Protein AF-A0A9E3S7E8-F1 (afdb_monomer)

Mean predicted aligned error: 3.75 Å

Secondary structure (DSSP, 8-state):
-----HHHHHHHHHT-GGG-HHHHHHHHHHHHHHHHHHHHHHHHHHHHHH---HHHHHHHH-

Structure (mmCIF, N/CA/C/O backbone):
data_AF-A0A9E3S7E8-F1
#
_entry.id   AF-A0A9E3S7E8-F1
#
loop_
_atom_site.group_PDB
_atom_site.id
_atom_site.type_symbol
_atom_site.label_atom_id
_atom_site.label_alt_id
_atom_site.label_comp_id
_atom_site.label_asym_id
_atom_site.label_entity_id
_atom_site.label_seq_id
_atom_site.pdbx_PDB_ins_code
_atom_site.Cartn_x
_atom_site.Cartn_y
_atom_site.Cartn_z
_atom_site.occupancy
_atom_site.B_iso_or_equiv
_atom_site.auth_seq_id
_atom_site.auth_comp_id
_atom_site.auth_asym_id
_atom_site.auth_atom_id
_atom_site.pdbx_PDB_model_num
ATOM 1 N N . MET A 1 1 ? -11.066 -16.271 -7.353 1.00 41.28 1 MET A N 1
ATOM 2 C CA . MET A 1 1 ? -10.859 -15.155 -6.410 1.00 41.28 1 MET A CA 1
ATOM 3 C C . MET A 1 1 ? -12.215 -14.869 -5.809 1.00 41.28 1 MET A C 1
ATOM 5 O O . MET A 1 1 ? -13.115 -14.544 -6.575 1.00 41.28 1 MET A O 1
ATOM 9 N N . ASP A 1 2 ? -12.392 -15.095 -4.510 1.00 57.97 2 ASP A N 1
ATOM 10 C CA . ASP A 1 2 ? -13.673 -14.816 -3.862 1.00 57.97 2 ASP A CA 1
ATOM 11 C C . ASP A 1 2 ? -13.981 -13.326 -3.987 1.00 57.97 2 ASP A C 1
ATOM 13 O O . ASP A 1 2 ? -13.154 -12.463 -3.682 1.00 57.97 2 ASP A O 1
ATOM 17 N N . GLN A 1 3 ? -15.155 -13.032 -4.531 1.00 63.78 3 GLN A N 1
ATOM 18 C CA . GLN A 1 3 ? -15.598 -11.676 -4.777 1.00 63.78 3 GLN A CA 1
ATOM 19 C C . GLN A 1 3 ? -15.977 -11.053 -3.432 1.00 63.78 3 GLN A C 1
ATOM 21 O O . GLN A 1 3 ? -16.929 -11.485 -2.788 1.00 63.78 3 GLN A O 1
ATOM 26 N N . ILE A 1 4 ? -15.214 -10.0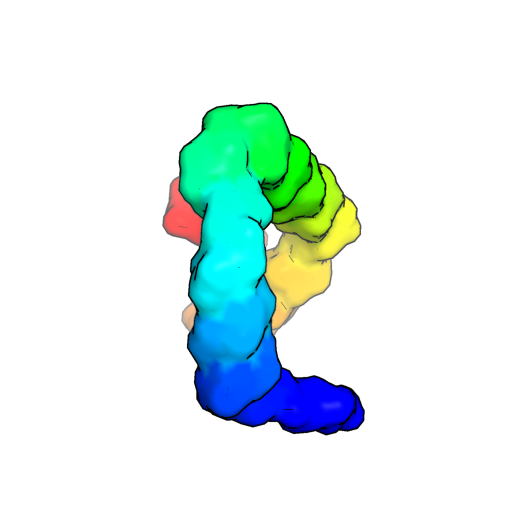54 -2.990 1.00 79.31 4 ILE A N 1
ATOM 27 C CA . ILE A 1 4 ? -15.551 -9.269 -1.801 1.00 79.31 4 ILE A CA 1
ATOM 28 C C . ILE A 1 4 ? -16.860 -8.528 -2.090 1.00 79.31 4 ILE A C 1
ATOM 30 O O . ILE A 1 4 ? -16.907 -7.675 -2.979 1.00 79.31 4 ILE A O 1
ATOM 34 N N . ASP A 1 5 ? -17.921 -8.850 -1.351 1.00 91.38 5 ASP A N 1
ATOM 35 C CA . ASP A 1 5 ? -19.212 -8.185 -1.509 1.00 91.38 5 ASP A CA 1
ATOM 36 C C . ASP A 1 5 ? -19.308 -6.910 -0.641 1.00 91.38 5 ASP A C 1
ATOM 38 O O . ASP A 1 5 ?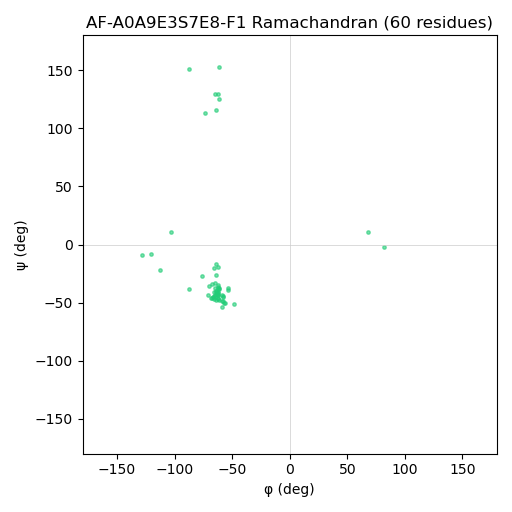 -18.702 -6.796 0.430 1.00 91.38 5 ASP A O 1
ATOM 42 N N . ILE A 1 6 ? -20.097 -5.930 -1.095 1.00 94.69 6 ILE A N 1
ATOM 43 C CA . ILE A 1 6 ? -20.261 -4.633 -0.414 1.00 94.69 6 ILE A CA 1
ATOM 44 C C . ILE A 1 6 ? -20.926 -4.772 0.968 1.00 94.69 6 ILE A C 1
ATOM 46 O O . ILE A 1 6 ? -20.635 -3.976 1.865 1.00 94.69 6 ILE A O 1
ATOM 50 N N . ALA A 1 7 ? -21.833 -5.730 1.154 1.00 95.75 7 ALA A N 1
ATOM 51 C CA . ALA A 1 7 ? -22.502 -5.958 2.432 1.00 95.75 7 ALA A CA 1
ATOM 52 C C . ALA A 1 7 ? -21.503 -6.444 3.493 1.00 95.75 7 ALA A C 1
ATOM 54 O O . ALA A 1 7 ? -21.451 -5.863 4.575 1.00 95.75 7 ALA A O 1
ATOM 55 N N . SER A 1 8 ? -20.624 -7.388 3.156 1.00 94.88 8 SER A N 1
ATOM 56 C CA . SER A 1 8 ? -19.579 -7.903 4.047 1.00 94.88 8 SER A CA 1
ATOM 57 C C . SER A 1 8 ? -18.580 -6.818 4.476 1.00 94.88 8 SER A C 1
ATOM 59 O O . SER A 1 8 ? -18.201 -6.741 5.648 1.00 94.88 8 SER A O 1
ATOM 61 N N . LEU A 1 9 ? -18.214 -5.900 3.571 1.00 95.19 9 LEU A N 1
ATOM 62 C CA . LEU A 1 9 ? -17.379 -4.739 3.901 1.00 95.19 9 LEU A CA 1
ATOM 63 C C . LEU A 1 9 ? -18.085 -3.787 4.872 1.00 95.19 9 LEU A C 1
ATOM 65 O O . LEU A 1 9 ? -17.472 -3.314 5.834 1.00 95.19 9 LEU A O 1
ATOM 69 N N . LYS A 1 10 ? -19.378 -3.517 4.647 1.00 96.31 10 LYS A N 1
ATOM 70 C CA . LYS A 1 10 ? -20.194 -2.687 5.547 1.00 96.31 10 LYS A CA 1
ATOM 7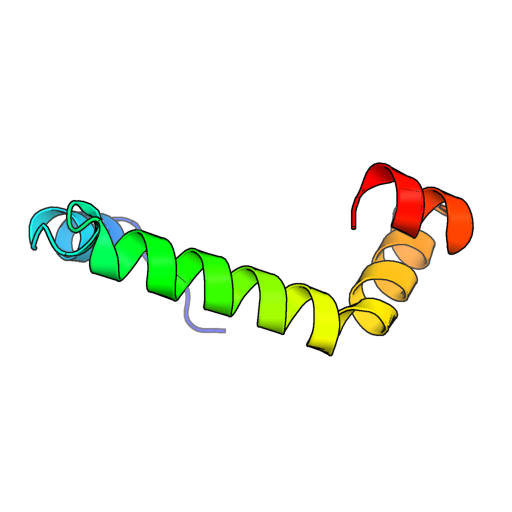1 C C . LYS A 1 10 ? -20.328 -3.328 6.923 1.00 96.31 10 LYS A C 1
ATOM 73 O O . LYS A 1 10 ? -20.187 -2.626 7.922 1.00 96.31 10 LYS A O 1
ATOM 78 N N . GLU A 1 11 ? -20.543 -4.638 6.986 1.00 96.81 11 GLU A N 1
ATOM 79 C CA . GLU A 1 11 ? -20.606 -5.388 8.241 1.00 96.81 11 GLU A CA 1
ATOM 80 C C . GLU A 1 11 ? -19.281 -5.331 8.997 1.00 96.81 11 GLU A C 1
ATOM 82 O O . GLU A 1 11 ? -19.269 -5.046 10.194 1.00 96.81 11 GLU A O 1
ATOM 87 N N . PHE A 1 12 ? -18.148 -5.538 8.320 1.00 96.44 12 PHE A N 1
ATOM 88 C CA . PHE A 1 12 ? -16.838 -5.436 8.961 1.00 96.44 12 PHE A CA 1
ATOM 89 C C . PHE A 1 12 ? -16.566 -4.023 9.484 1.00 96.44 12 PHE A C 1
ATOM 91 O O . PHE A 1 12 ? -16.120 -3.855 10.619 1.00 96.44 12 PHE A O 1
ATOM 98 N N . PHE A 1 13 ? -16.889 -2.993 8.700 1.00 97.12 13 PHE A N 1
ATOM 99 C CA . PHE A 1 13 ? -16.760 -1.609 9.147 1.00 97.12 13 PHE A CA 1
ATOM 100 C C . PHE A 1 13 ? -17.662 -1.304 10.354 1.00 97.12 13 PHE A C 1
ATOM 102 O O . PHE A 1 13 ? -17.223 -0.647 11.301 1.00 97.12 13 PHE A O 1
ATOM 109 N N . ALA A 1 14 ? -18.895 -1.820 10.360 1.00 97.81 14 ALA A N 1
ATOM 110 C CA . ALA A 1 14 ? -19.853 -1.636 11.449 1.00 97.81 14 ALA A CA 1
ATOM 111 C C . ALA A 1 14 ? -19.391 -2.259 12.778 1.00 97.81 14 ALA A C 1
ATOM 113 O O . ALA A 1 14 ? -19.743 -1.732 13.833 1.00 97.81 14 ALA A O 1
ATOM 114 N N . LYS A 1 15 ? -18.535 -3.296 12.753 1.00 97.50 15 LYS A N 1
ATOM 115 C CA . LYS A 1 15 ? -17.885 -3.850 13.962 1.00 97.50 15 LYS A CA 1
ATOM 116 C C . LYS A 1 15 ? -16.981 -2.833 14.671 1.00 97.50 15 LYS A C 1
ATOM 118 O O . LYS A 1 15 ? -16.678 -2.997 15.845 1.00 97.50 15 LYS A O 1
ATOM 123 N N . GLY A 1 16 ? -16.555 -1.769 13.984 1.00 97.56 16 GLY A N 1
ATOM 124 C CA . GLY A 1 16 ? -15.790 -0.669 14.573 1.00 97.56 16 GLY A CA 1
ATOM 125 C C . GLY A 1 16 ? -14.288 -0.924 14.726 1.00 97.56 16 GLY A C 1
ATOM 126 O O . GLY A 1 16 ? -13.574 -0.000 15.114 1.00 97.56 16 GLY A O 1
ATOM 127 N N . GLU A 1 17 ? -13.789 -2.107 14.359 1.00 97.19 17 GLU A N 1
ATOM 128 C CA . GLU A 1 17 ? -12.364 -2.480 14.443 1.00 97.19 17 GLU A CA 1
ATOM 129 C C . GLU A 1 17 ? -11.447 -1.476 13.726 1.00 97.19 17 GLU A C 1
ATOM 131 O O . GLU A 1 17 ? -10.408 -1.062 14.243 1.00 97.19 17 GLU A O 1
ATOM 136 N N . THR A 1 18 ? -11.886 -0.976 12.568 1.00 97.69 18 THR A N 1
ATOM 137 C CA . THR A 1 18 ? -11.153 0.007 11.753 1.00 97.69 18 THR A CA 1
ATOM 138 C C . THR A 1 18 ? -10.955 1.364 12.440 1.00 97.69 18 THR A C 1
ATOM 140 O O . THR A 1 18 ? -10.083 2.134 12.028 1.00 97.69 18 THR A O 1
ATOM 143 N N . LYS A 1 19 ? -11.714 1.676 13.503 1.00 97.50 19 LYS A N 1
ATOM 144 C CA . LYS A 1 19 ? -11.576 2.926 14.275 1.00 97.50 19 LYS A CA 1
ATOM 145 C C . LYS A 1 19 ? -10.362 2.898 15.205 1.00 97.50 19 LYS A C 1
ATOM 147 O O . LYS A 1 19 ? -9.800 3.952 15.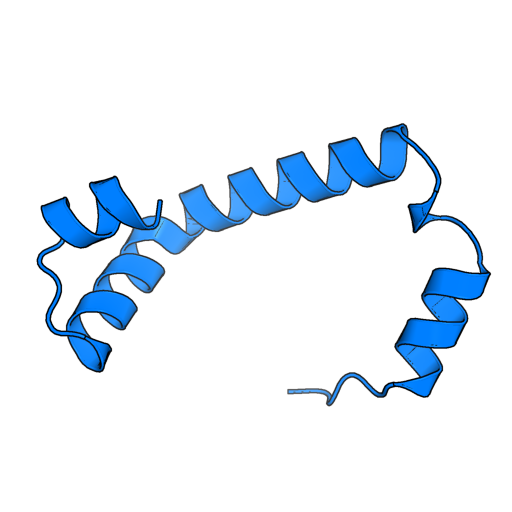515 1.00 97.50 19 LYS A O 1
ATOM 152 N N . SER A 1 20 ? -9.938 1.711 15.640 1.00 98.50 20 SER A N 1
ATOM 153 C CA . SER A 1 20 ? -8.801 1.550 16.543 1.00 98.50 20 SER A CA 1
ATOM 154 C C . SER A 1 20 ? -7.510 2.065 15.903 1.00 98.50 20 SER A C 1
ATOM 156 O O . SER A 1 20 ? -7.138 1.696 14.789 1.00 98.50 20 SER A O 1
ATOM 158 N N . VAL A 1 21 ? -6.774 2.917 16.623 1.00 98.50 21 VAL A N 1
ATOM 159 C CA . VAL A 1 21 ? -5.445 3.383 16.188 1.00 98.50 21 VAL A CA 1
ATOM 160 C C . VAL A 1 21 ? -4.472 2.209 16.054 1.00 98.50 21 VAL A C 1
ATOM 162 O O . VAL A 1 21 ? -3.667 2.196 15.126 1.00 98.50 21 VAL A O 1
ATOM 165 N N . SER A 1 22 ? -4.557 1.220 16.951 1.00 98.50 22 SER A N 1
ATOM 166 C CA . SER A 1 22 ? -3.702 0.029 16.905 1.00 98.50 22 SER A CA 1
ATOM 167 C C . SER A 1 22 ? -3.965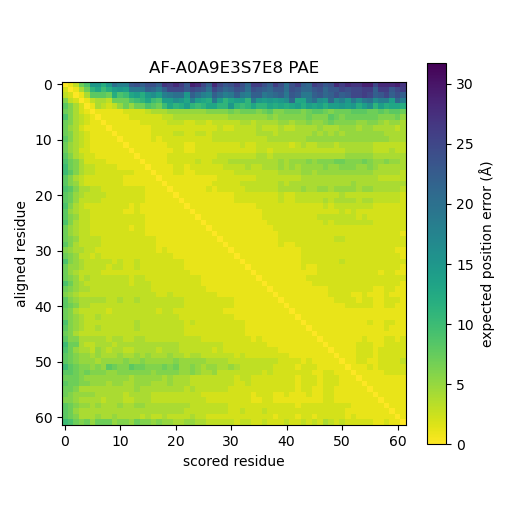 -0.781 15.636 1.00 98.50 22 SER A C 1
ATOM 169 O O . SER A 1 22 ? -3.029 -1.063 14.894 1.00 98.50 22 SER A O 1
ATOM 171 N N . PHE A 1 23 ? -5.242 -1.035 15.321 1.00 98.50 23 PHE A N 1
ATOM 172 C CA . PHE A 1 23 ? -5.638 -1.721 14.090 1.00 98.50 23 PHE A CA 1
ATOM 173 C C . PHE A 1 23 ? -5.091 -1.003 12.851 1.00 98.50 23 PHE A C 1
ATOM 175 O O . PHE A 1 23 ? -4.405 -1.613 12.035 1.00 98.50 23 PHE A O 1
ATOM 182 N N . ARG A 1 24 ? -5.299 0.317 12.745 1.00 98.62 24 ARG A N 1
ATOM 183 C CA . ARG A 1 24 ? -4.799 1.112 11.610 1.00 98.62 24 ARG A CA 1
ATOM 184 C C . ARG A 1 24 ? -3.278 1.027 11.464 1.00 98.62 24 ARG A C 1
ATOM 186 O O . ARG A 1 24 ? -2.788 0.834 10.357 1.00 98.62 24 ARG A O 1
ATOM 193 N N . LYS A 1 25 ? -2.527 1.114 12.567 1.00 98.75 25 LYS A N 1
ATOM 194 C CA . LYS A 1 25 ? -1.062 0.955 12.545 1.00 98.75 25 LYS A CA 1
ATOM 195 C C . LYS A 1 25 ? -0.644 -0.442 12.086 1.00 98.75 25 LYS A C 1
ATOM 197 O O . LYS A 1 25 ? 0.298 -0.550 11.307 1.00 98.75 25 LYS A O 1
ATOM 202 N N . THR A 1 26 ? -1.324 -1.489 12.547 1.00 98.69 26 THR A N 1
ATOM 203 C CA . THR A 1 26 ? -1.058 -2.869 12.119 1.00 98.69 26 THR A CA 1
ATOM 204 C C . THR A 1 26 ? -1.293 -3.036 10.621 1.00 98.69 26 THR A C 1
ATOM 206 O O . THR A 1 26 ? -0.405 -3.526 9.929 1.00 98.69 26 THR A O 1
ATOM 209 N N . GLN A 1 27 ? -2.419 -2.544 10.096 1.00 98.69 27 GLN A N 1
ATOM 210 C CA . GLN A 1 27 ? -2.717 -2.632 8.663 1.00 98.69 27 GLN A CA 1
ATOM 211 C C . GLN A 1 27 ? -1.731 -1.829 7.801 1.00 98.69 27 GLN A C 1
ATOM 213 O O . GLN A 1 27 ? -1.332 -2.308 6.746 1.00 98.69 27 GLN A O 1
ATOM 218 N N . LEU A 1 28 ? -1.281 -0.651 8.249 1.00 98.75 28 LEU A N 1
ATOM 219 C CA . LEU A 1 28 ? -0.265 0.132 7.530 1.00 98.75 28 LEU A CA 1
ATOM 220 C C . LEU A 1 28 ? 1.096 -0.576 7.488 1.00 98.75 28 LEU A C 1
ATOM 222 O O . LEU A 1 28 ? 1.751 -0.587 6.451 1.00 98.75 28 LEU A O 1
ATOM 226 N N . LYS A 1 29 ? 1.515 -1.199 8.596 1.00 98.75 29 LYS A N 1
ATOM 227 C CA . LYS A 1 29 ? 2.747 -2.003 8.629 1.00 98.75 29 LYS A CA 1
ATOM 228 C C . LYS A 1 29 ? 2.652 -3.223 7.720 1.00 98.75 29 LYS A C 1
ATOM 230 O O . LYS A 1 29 ? 3.624 -3.550 7.048 1.00 98.75 29 LYS A O 1
ATOM 235 N N . LEU A 1 30 ? 1.489 -3.874 7.695 1.00 98.62 30 LEU A N 1
ATOM 236 C CA . LEU A 1 30 ? 1.228 -4.981 6.783 1.00 98.62 30 LEU A CA 1
ATOM 237 C C . LEU A 1 30 ? 1.309 -4.515 5.326 1.00 98.62 30 LEU A C 1
ATOM 239 O O . LEU A 1 30 ? 1.999 -5.153 4.542 1.00 98.62 30 LEU A O 1
ATOM 243 N N . LEU A 1 31 ? 0.678 -3.388 4.979 1.00 98.69 31 LEU A N 1
ATOM 244 C CA . LEU A 1 31 ? 0.743 -2.819 3.631 1.00 98.69 31 LEU A CA 1
ATOM 245 C C . LEU A 1 31 ? 2.188 -2.530 3.209 1.00 98.69 31 LEU A C 1
ATOM 247 O O . LEU A 1 31 ? 2.600 -2.972 2.144 1.00 98.69 31 LEU A O 1
ATOM 251 N N . LEU A 1 32 ? 2.974 -1.870 4.064 1.00 98.44 32 LEU A N 1
ATOM 252 C CA . LEU A 1 32 ? 4.393 -1.618 3.800 1.00 98.44 32 LEU A CA 1
ATOM 253 C C . LEU A 1 32 ? 5.172 -2.923 3.574 1.00 98.44 32 LEU A C 1
ATOM 255 O O . LEU A 1 32 ? 5.944 -3.033 2.628 1.00 98.44 32 LEU A O 1
ATOM 259 N N . SER A 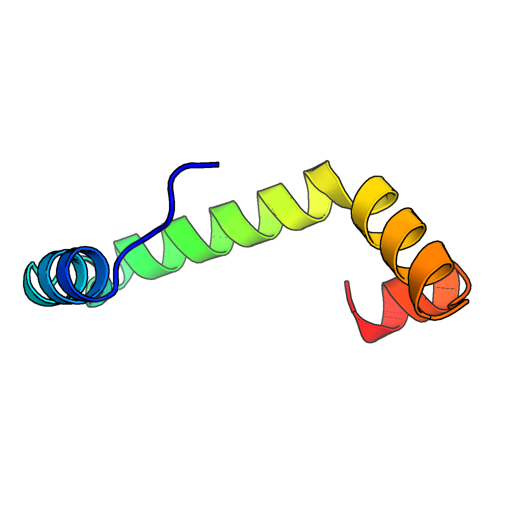1 33 ? 4.948 -3.934 4.419 1.00 98.69 33 SER A N 1
ATOM 260 C CA . SER A 1 33 ? 5.588 -5.243 4.259 1.00 98.69 33 SER A CA 1
ATOM 261 C C . SER A 1 33 ? 5.200 -5.925 2.948 1.00 98.69 33 SER A C 1
ATOM 263 O O . SER A 1 33 ? 6.033 -6.615 2.368 1.00 98.69 33 SER A O 1
ATOM 265 N N . LEU A 1 34 ? 3.952 -5.769 2.501 1.00 98.62 34 LEU A N 1
ATOM 266 C CA . LEU A 1 34 ? 3.471 -6.338 1.245 1.00 98.62 34 LEU A CA 1
ATOM 267 C C . LEU A 1 34 ? 4.075 -5.614 0.041 1.00 98.62 34 LEU A C 1
ATOM 269 O O . LEU A 1 34 ? 4.526 -6.292 -0.873 1.00 98.62 34 LEU A O 1
ATOM 273 N N . ILE A 1 35 ? 4.147 -4.279 0.061 1.00 98.44 35 ILE A N 1
ATOM 274 C CA . ILE A 1 35 ? 4.802 -3.493 -0.999 1.00 98.44 35 ILE A CA 1
ATOM 275 C C . ILE A 1 35 ? 6.258 -3.941 -1.152 1.00 98.44 35 ILE A C 1
ATOM 277 O O . ILE A 1 35 ? 6.656 -4.330 -2.242 1.00 98.44 35 ILE A O 1
ATOM 281 N N . ASN A 1 36 ? 7.012 -4.017 -0.050 1.00 98.06 36 ASN A N 1
ATOM 282 C CA . ASN A 1 36 ? 8.406 -4.474 -0.084 1.00 98.06 36 ASN A CA 1
ATOM 283 C C . ASN A 1 36 ? 8.542 -5.926 -0.572 1.00 98.06 36 ASN A C 1
ATOM 285 O O . ASN A 1 36 ? 9.487 -6.266 -1.275 1.00 98.06 36 ASN A O 1
ATOM 289 N N . HIS A 1 37 ? 7.619 -6.810 -0.179 1.00 98.62 37 HIS A N 1
ATOM 290 C CA . HIS A 1 37 ? 7.662 -8.215 -0.587 1.00 98.62 37 HIS A CA 1
ATOM 291 C C . HIS A 1 37 ? 7.351 -8.405 -2.078 1.00 98.62 37 HIS A C 1
ATOM 293 O O . HIS A 1 37 ? 7.942 -9.272 -2.717 1.00 98.62 37 HIS A O 1
ATOM 299 N N . TYR A 1 38 ? 6.440 -7.598 -2.624 1.00 98.50 38 TYR A N 1
ATOM 300 C CA . TYR A 1 38 ? 5.970 -7.692 -4.006 1.00 98.50 38 TYR A CA 1
ATOM 301 C C . TYR A 1 38 ? 6.570 -6.635 -4.942 1.00 98.50 38 TYR A C 1
ATOM 303 O O . TYR A 1 38 ? 6.112 -6.526 -6.075 1.00 98.50 38 TYR A O 1
ATOM 311 N N . GLU A 1 39 ? 7.595 -5.889 -4.517 1.00 98.50 39 GLU A N 1
ATOM 312 C CA . GLU A 1 39 ? 8.184 -4.774 -5.275 1.00 98.50 39 GLU A CA 1
ATOM 313 C C . GLU A 1 39 ? 8.488 -5.155 -6.731 1.00 98.50 39 GLU A C 1
ATOM 315 O O . GLU A 1 39 ? 7.997 -4.507 -7.650 1.00 98.50 39 GLU A O 1
ATOM 320 N N . SER A 1 40 ? 9.197 -6.268 -6.958 1.00 98.19 40 SER A N 1
ATOM 321 C CA . SER A 1 40 ? 9.509 -6.741 -8.315 1.00 98.19 40 SER A CA 1
ATOM 322 C C . SER A 1 40 ? 8.250 -6.995 -9.143 1.00 98.19 40 SER A C 1
ATOM 324 O O . SER A 1 40 ? 8.175 -6.568 -10.288 1.00 98.19 40 SER A O 1
ATOM 326 N N . SER A 1 41 ? 7.236 -7.646 -8.566 1.00 98.62 41 SER A N 1
ATOM 327 C CA . SER A 1 41 ? 5.983 -7.936 -9.272 1.00 98.62 41 SER A CA 1
ATOM 328 C C . SER A 1 41 ? 5.189 -6.668 -9.590 1.00 98.62 41 SER A C 1
ATOM 330 O O . SER A 1 41 ? 4.540 -6.601 -10.630 1.00 98.62 41 SER A O 1
ATOM 332 N N . ILE A 1 42 ? 5.246 -5.663 -8.712 1.00 98.50 42 ILE A N 1
ATOM 333 C CA . ILE A 1 42 ? 4.630 -4.351 -8.938 1.00 98.50 42 ILE A CA 1
ATOM 334 C C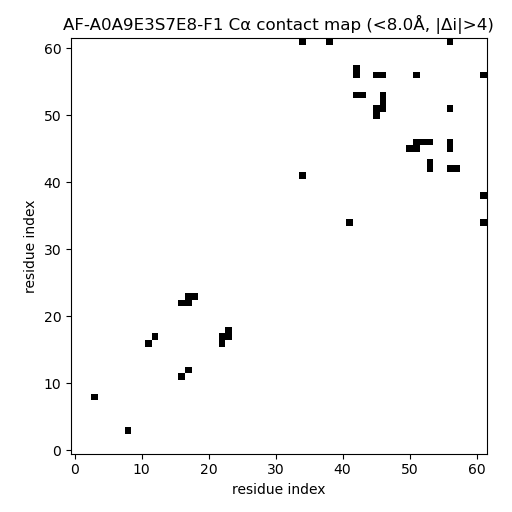 . ILE A 1 42 ? 5.353 -3.627 -10.080 1.00 98.50 42 ILE A C 1
ATOM 336 O O . ILE A 1 42 ? 4.695 -3.120 -10.985 1.00 98.50 42 ILE A O 1
ATOM 340 N N . LEU A 1 43 ? 6.688 -3.617 -10.081 1.00 98.44 43 LEU A N 1
ATOM 341 C CA . LEU A 1 43 ? 7.489 -3.007 -11.147 1.00 98.44 43 LEU A CA 1
ATOM 342 C C . LEU A 1 43 ? 7.251 -3.686 -12.503 1.00 98.44 43 LEU A C 1
ATOM 344 O O . LEU A 1 43 ? 7.061 -2.993 -13.502 1.00 98.44 43 LEU A O 1
ATOM 348 N N . ASP A 1 44 ? 7.198 -5.019 -12.535 1.00 98.44 44 ASP A N 1
ATOM 349 C CA . ASP A 1 44 ? 6.917 -5.787 -13.753 1.00 98.44 44 ASP A CA 1
ATOM 350 C C . ASP A 1 44 ? 5.523 -5.465 -14.310 1.00 98.44 44 ASP A C 1
ATOM 352 O O . ASP A 1 44 ? 5.362 -5.278 -15.518 1.00 98.44 44 ASP A O 1
ATOM 356 N N . ALA A 1 45 ? 4.518 -5.339 -13.435 1.00 98.50 45 ALA A N 1
ATOM 357 C CA . ALA A 1 45 ? 3.168 -4.941 -13.827 1.00 98.50 45 ALA A CA 1
ATOM 358 C C . ALA A 1 45 ? 3.125 -3.498 -14.357 1.00 98.50 45 ALA A C 1
ATOM 360 O O . ALA A 1 45 ? 2.547 -3.249 -15.411 1.00 98.50 45 ALA A O 1
ATOM 361 N N . LEU A 1 46 ? 3.791 -2.552 -13.685 1.00 98.38 46 LEU A N 1
ATOM 362 C CA . LEU A 1 46 ? 3.872 -1.156 -14.132 1.00 98.38 46 LEU A CA 1
ATOM 363 C C . LEU A 1 46 ? 4.581 -1.025 -15.485 1.00 98.38 46 LEU A C 1
ATOM 365 O O . LEU A 1 46 ? 4.190 -0.195 -16.308 1.00 98.38 46 LEU A O 1
ATOM 369 N N . TYR A 1 47 ? 5.589 -1.855 -15.750 1.00 98.38 47 TYR A N 1
ATOM 370 C CA . TYR A 1 47 ? 6.211 -1.920 -17.067 1.00 98.38 47 TYR A CA 1
ATOM 371 C C . TYR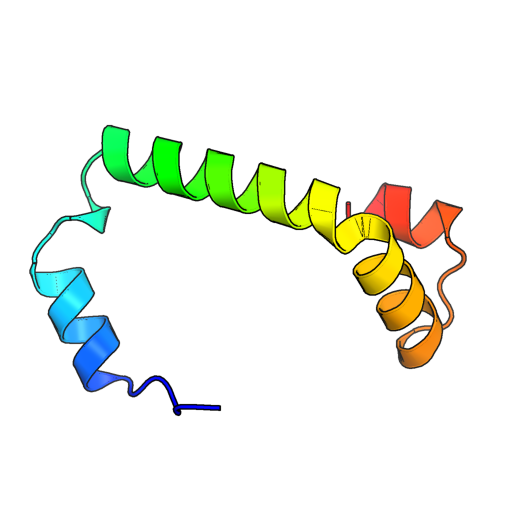 A 1 47 ? 5.259 -2.508 -18.116 1.00 98.38 47 TYR A C 1
ATOM 373 O O . TYR A 1 47 ? 5.125 -1.941 -19.198 1.00 98.38 47 TYR A O 1
ATOM 381 N N . ALA A 1 48 ? 4.573 -3.611 -17.806 1.00 98.44 48 ALA A N 1
ATOM 382 C CA . ALA A 1 48 ? 3.658 -4.265 -18.741 1.00 98.44 48 ALA A CA 1
ATOM 383 C C . ALA A 1 48 ? 2.452 -3.384 -19.116 1.00 98.44 48 ALA A C 1
ATOM 385 O O . ALA A 1 48 ? 2.081 -3.330 -20.289 1.00 98.44 48 ALA A O 1
ATOM 386 N N . ASP A 1 49 ? 1.874 -2.677 -18.143 1.00 98.50 49 ASP A N 1
ATOM 387 C CA . ASP A 1 49 ? 0.657 -1.884 -18.336 1.00 98.50 49 ASP A CA 1
ATOM 388 C C . ASP A 1 49 ? 0.949 -0.461 -18.828 1.00 98.50 49 ASP A C 1
ATOM 390 O O . ASP A 1 49 ? 0.202 0.082 -19.645 1.00 98.50 49 ASP A O 1
ATOM 394 N N . LEU A 1 50 ? 2.021 0.163 -18.326 1.00 97.75 50 LEU A N 1
ATOM 395 C CA . LEU A 1 50 ? 2.301 1.590 -18.535 1.00 97.75 50 LEU A CA 1
ATOM 396 C C . LEU A 1 50 ? 3.641 1.861 -19.232 1.00 97.75 50 LEU A C 1
ATOM 398 O O . LEU A 1 50 ? 3.919 3.009 -19.576 1.00 97.75 50 LEU A O 1
ATOM 402 N N . GLY A 1 51 ? 4.491 0.850 -19.428 1.00 97.38 51 GLY A N 1
ATOM 403 C CA . GLY A 1 51 ? 5.825 1.012 -20.016 1.00 97.38 51 GLY A CA 1
ATOM 404 C C . GLY A 1 51 ? 6.817 1.782 -19.137 1.00 97.38 51 GLY A C 1
ATOM 405 O O . GLY A 1 51 ? 7.886 2.154 -19.627 1.00 97.38 51 GLY A O 1
ATOM 406 N N . LYS A 1 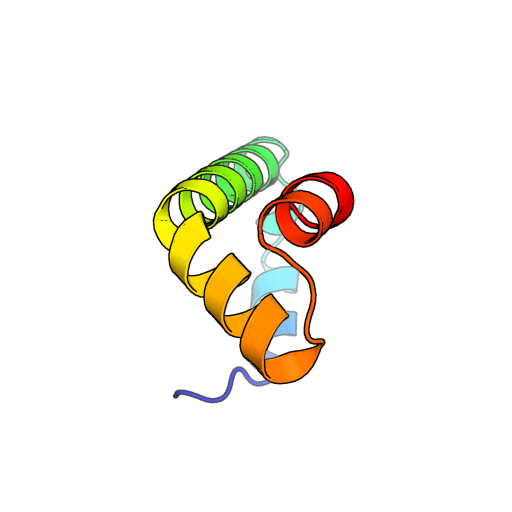52 ? 6.493 2.038 -17.859 1.00 96.94 52 LYS A N 1
ATOM 407 C CA . LYS A 1 52 ? 7.375 2.770 -16.936 1.00 96.94 52 LYS A CA 1
ATOM 408 C C . LYS A 1 52 ? 8.654 1.977 -16.693 1.00 96.94 52 LYS A C 1
ATOM 410 O O . LYS A 1 52 ? 8.609 0.803 -16.332 1.00 96.94 52 LYS A O 1
ATOM 415 N N . SER A 1 53 ? 9.807 2.629 -16.846 1.00 97.50 53 SER A N 1
ATOM 416 C CA . SER A 1 53 ? 11.083 2.013 -16.462 1.00 97.50 53 SER A CA 1
ATOM 417 C C . SER A 1 53 ? 11.106 1.707 -14.954 1.00 97.50 53 SER A C 1
ATOM 419 O O . SER A 1 53 ? 10.472 2.442 -14.191 1.00 97.50 53 SER A O 1
ATOM 421 N N . PRO A 1 54 ? 11.873 0.702 -14.485 1.00 96.94 54 PRO A N 1
ATOM 422 C CA . PRO A 1 54 ? 11.916 0.355 -13.062 1.00 96.94 54 PRO A CA 1
ATOM 423 C C . PRO A 1 54 ? 12.251 1.537 -12.143 1.00 96.94 54 PRO A C 1
ATOM 425 O O . PRO A 1 54 ? 11.662 1.679 -11.079 1.00 96.94 54 PRO A O 1
ATOM 428 N N . PHE A 1 55 ? 13.152 2.426 -12.574 1.00 97.56 55 PHE A N 1
ATOM 429 C CA . PHE A 1 55 ? 13.527 3.615 -11.807 1.00 97.56 55 PHE A CA 1
ATOM 430 C C . PHE A 1 55 ? 12.370 4.613 -11.651 1.00 97.56 55 PHE A C 1
ATOM 432 O O . PHE A 1 55 ? 12.114 5.097 -10.552 1.00 97.56 55 PHE A O 1
ATOM 439 N N . GLU A 1 56 ? 11.670 4.922 -12.744 1.00 97.88 56 GLU A N 1
ATOM 440 C CA . GLU A 1 56 ? 10.526 5.840 -12.723 1.00 97.88 56 GLU A CA 1
ATOM 441 C C . GLU A 1 56 ? 9.369 5.269 -11.899 1.00 97.88 56 GLU A C 1
ATOM 443 O O . GLU A 1 56 ? 8.778 5.976 -11.081 1.00 97.88 56 GLU A O 1
ATOM 448 N N . ALA A 1 57 ? 9.064 3.986 -12.108 1.00 98.06 57 ALA A N 1
ATOM 449 C CA . ALA A 1 57 ? 8.029 3.271 -11.378 1.00 98.06 57 ALA A CA 1
ATOM 450 C C . ALA A 1 57 ? 8.311 3.283 -9.870 1.00 98.06 57 ALA A C 1
ATOM 452 O O . ALA A 1 57 ? 7.443 3.685 -9.100 1.00 98.06 57 ALA A O 1
ATOM 453 N N . TYR A 1 58 ? 9.542 2.955 -9.465 1.00 97.81 58 TYR A N 1
ATOM 454 C CA . TYR A 1 58 ? 9.949 3.013 -8.065 1.00 97.81 58 TYR A CA 1
ATOM 455 C C . TYR A 1 58 ? 9.787 4.430 -7.499 1.00 97.81 58 TYR A C 1
ATOM 457 O O . TYR A 1 58 ? 9.078 4.628 -6.528 1.00 97.81 58 TYR A O 1
ATOM 465 N N . ALA A 1 59 ? 10.359 5.451 -8.142 1.00 97.81 59 ALA A N 1
ATOM 466 C CA . ALA A 1 59 ? 10.371 6.809 -7.591 1.00 97.81 59 ALA A CA 1
ATOM 467 C C . ALA A 1 59 ? 8.988 7.484 -7.479 1.00 97.81 59 ALA A C 1
ATOM 469 O O . ALA A 1 59 ? 8.862 8.482 -6.767 1.00 97.81 59 ALA A O 1
ATOM 470 N N . THR A 1 60 ? 7.981 7.010 -8.219 1.00 97.19 60 THR A N 1
ATOM 471 C CA . THR A 1 60 ? 6.662 7.663 -8.292 1.00 97.19 60 THR A CA 1
ATOM 472 C C . THR A 1 60 ? 5.526 6.863 -7.668 1.00 97.19 60 THR A C 1
ATOM 474 O O . THR A 1 60 ? 4.520 7.469 -7.307 1.00 97.19 60 THR A O 1
ATOM 477 N N . GLU A 1 61 ? 5.674 5.546 -7.522 1.00 96.56 61 GLU A N 1
ATOM 478 C CA . GLU A 1 61 ? 4.586 4.651 -7.103 1.00 96.56 61 GLU A CA 1
ATOM 479 C C . GLU A 1 61 ? 4.965 3.739 -5.917 1.00 96.56 61 GLU A C 1
ATOM 481 O O . GLU A 1 61 ? 4.077 3.073 -5.378 1.00 96.56 61 GLU A O 1
ATOM 486 N N . ILE A 1 62 ? 6.246 3.690 -5.506 1.00 94.50 62 ILE A N 1
ATOM 487 C CA . ILE A 1 62 ? 6.763 2.827 -4.421 1.00 94.50 62 ILE A CA 1
ATOM 488 C C . ILE A 1 62 ? 7.455 3.672 -3.344 1.00 94.50 62 ILE A C 1
ATOM 490 O O . ILE A 1 62 ? 6.998 3.604 -2.179 1.00 94.50 62 ILE A O 1
#

Radius of gyration: 15.96 Å; Cα contacts (8 Å, |Δi|>4): 23; chains: 1; bounding box: 36×23×37 Å

Solvent-accessible surface area (backbone atoms only — not comparable to full-atom values): 3728 Å² total; per-residue (Å²): 130,86,78,86,52,71,65,62,54,51,54,54,55,71,71,45,58,76,74,37,69,67,49,48,52,52,52,52,52,49,50,53,52,47,50,69,72,39,41,69,63,53,40,52,47,43,29,73,79,70,64,41,51,64,67,59,40,44,79,74,78,107

Sequence (62 aa):
MDQIDIASLKEFFAKGETKSVSFRKTQLKLLLSLINHYESSILDALYADLGKSPFEAYATEI

pLDDT: mean 95.26, std 9.83, range [41.28, 98.75]

Foldseek 3Di:
DPDDDPVNVVVVVVVVLCVDPVSVVVVVVVVVVVCVVCVVVQLVVCCVPPVDHSVRCVVPPD